Protein AF-W2YZF8-F1 (afdb_monomer)

Radius of gyration: 26.75 Å; Cα contacts (8 Å, |Δi|>4): 118; chains: 1; bounding box: 76×48×67 Å

Mean predicted aligned error: 7.91 Å

Foldseek 3Di:
DVLCPPPVNVVQLVVVDPQDQQDADPPDPCSLLVNLVSCVVCVVSDDCPPPSCVVVDDDPVVNVVSVVVSVLSVLVVVLVVVVVDPPDFLLNNLVSLVVNCVVPVVCCCDRNLPHPVDPDSLCSVLSNCVVVVNNVPRDPSNCVSCVVVDDDPDPPPPPCDDDDD

Secondary structure (DSSP, 8-state):
--GGGSHHHHHHHHHH-S--PPPP-TTSTTHHHHHHHHHHHHTTTS-SS-HHHHTTSPPHHHHHHHHHHHHHHHHHHHHHHHTTSTT--HHHHHHHHHHHHHH-GGGHHHHSTTSTT-S-HHHHHHHHHHHTT--TT--HHHHHHHGGGPPPP------------

Solvent-accessible surface area (backbone atoms only — not comparable to full-atom values): 9986 Å² total; per-residue (Å²): 91,71,70,51,63,37,73,66,47,37,50,60,38,56,80,72,39,92,77,72,76,43,65,69,43,94,90,42,89,63,22,60,49,52,21,53,55,46,47,63,73,4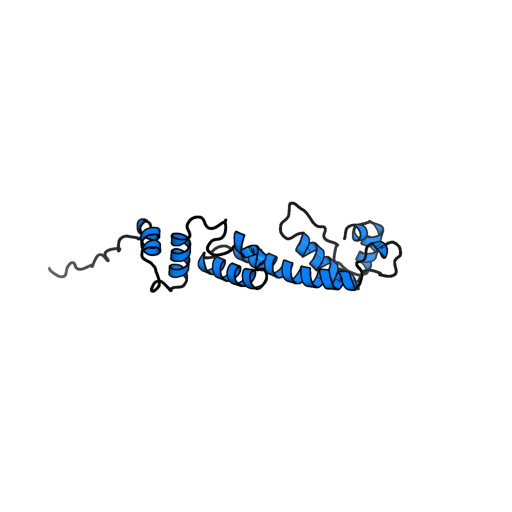1,55,84,68,53,65,69,84,41,77,95,40,42,89,75,53,74,50,76,69,52,47,53,54,50,52,56,50,47,55,56,40,48,53,54,48,50,52,55,52,54,76,68,43,86,88,70,47,70,37,57,50,50,53,52,40,55,57,48,36,73,80,39,59,88,46,38,66,52,65,34,85,84,6,78,72,57,86,46,54,46,39,55,52,36,50,27,26,53,73,66,76,45,54,88,81,61,48,74,63,22,51,58,57,45,51,90,74,62,74,78,82,78,74,77,78,74,88,79,80,75,89,84,133

Structure (mmCIF, N/CA/C/O backbone):
data_AF-W2YZF8-F1
#
_entry.id   AF-W2YZF8-F1
#
loop_
_atom_site.group_PDB
_atom_site.id
_atom_site.type_symbol
_atom_site.label_atom_id
_atom_site.label_alt_id
_atom_site.label_comp_id
_atom_site.label_asym_id
_atom_site.label_entity_id
_atom_site.label_seq_id
_atom_site.pdbx_PDB_ins_code
_atom_site.Cartn_x
_atom_site.Cartn_y
_atom_site.Cartn_z
_atom_site.occupancy
_atom_site.B_iso_or_equiv
_atom_site.auth_seq_id
_atom_site.auth_comp_id
_atom_site.auth_asym_id
_atom_site.auth_atom_id
_atom_site.pdbx_PDB_model_num
ATOM 1 N N . MET A 1 1 ? 9.109 3.603 -17.949 1.00 90.88 1 MET A N 1
ATOM 2 C CA . MET A 1 1 ? 7.996 2.703 -18.359 1.00 90.88 1 MET A CA 1
ATOM 3 C C . MET A 1 1 ? 7.350 3.076 -19.692 1.00 90.88 1 MET A C 1
ATOM 5 O O . MET A 1 1 ? 7.144 2.178 -20.495 1.00 90.88 1 MET A O 1
ATOM 9 N N . VAL A 1 2 ? 7.052 4.356 -19.966 1.00 94.00 2 VAL A N 1
ATOM 10 C CA . VAL A 1 2 ? 6.467 4.791 -21.258 1.00 94.00 2 VAL A CA 1
ATOM 11 C C . VAL A 1 2 ? 7.366 4.441 -22.449 1.00 94.00 2 VAL A C 1
ATOM 13 O O . VAL A 1 2 ? 6.891 3.819 -23.394 1.00 94.00 2 VAL A O 1
ATOM 16 N N . ARG A 1 3 ? 8.672 4.743 -22.371 1.00 93.44 3 ARG A N 1
ATOM 17 C CA . ARG A 1 3 ? 9.640 4.446 -23.444 1.00 93.44 3 ARG A CA 1
ATOM 18 C C . ARG A 1 3 ? 9.666 2.962 -23.840 1.00 93.44 3 ARG A C 1
ATOM 20 O O . ARG A 1 3 ? 9.613 2.650 -25.022 1.00 93.44 3 ARG A O 1
ATOM 27 N N . LEU A 1 4 ? 9.593 2.060 -22.859 1.00 92.38 4 LEU A N 1
ATOM 28 C CA . LEU A 1 4 ? 9.538 0.603 -23.064 1.00 92.38 4 LEU A CA 1
ATOM 29 C C . LEU A 1 4 ? 8.254 0.109 -23.763 1.00 92.38 4 LEU A C 1
ATOM 31 O O . LEU A 1 4 ? 8.187 -1.044 -24.184 1.00 92.38 4 LEU A O 1
ATOM 35 N N . ARG A 1 5 ? 7.207 0.942 -23.862 1.00 93.38 5 ARG A N 1
ATOM 36 C CA . ARG A 1 5 ? 5.965 0.615 -24.588 1.00 93.38 5 ARG A CA 1
ATOM 37 C C . ARG A 1 5 ? 5.975 1.057 -26.047 1.00 93.38 5 ARG A C 1
ATOM 39 O O . ARG A 1 5 ? 5.034 0.721 -26.762 1.00 93.38 5 ARG A O 1
ATOM 46 N N . THR A 1 6 ? 6.987 1.803 -26.485 1.00 93.75 6 THR A N 1
ATOM 47 C CA . THR A 1 6 ? 7.131 2.160 -27.903 1.00 93.75 6 THR A CA 1
ATOM 48 C C . THR A 1 6 ? 7.268 0.901 -28.760 1.00 93.75 6 THR A C 1
ATOM 50 O O . THR A 1 6 ? 7.640 -0.164 -28.262 1.00 93.75 6 THR A O 1
ATOM 53 N N . LEU A 1 7 ? 6.926 0.993 -30.048 1.00 93.50 7 LEU A N 1
ATOM 54 C CA . LEU A 1 7 ? 6.858 -0.175 -30.929 1.00 93.50 7 LEU A CA 1
ATOM 55 C C . LEU A 1 7 ? 8.170 -0.976 -30.916 1.00 93.50 7 LEU A C 1
ATOM 57 O O . LEU A 1 7 ? 8.136 -2.177 -30.640 1.00 93.50 7 LEU A O 1
ATOM 61 N N . ASN A 1 8 ? 9.297 -0.290 -31.110 1.00 91.88 8 ASN A N 1
ATOM 62 C CA . ASN A 1 8 ? 10.626 -0.896 -31.184 1.00 91.88 8 ASN A CA 1
ATOM 63 C C . ASN A 1 8 ? 11.060 -1.491 -29.841 1.00 91.88 8 ASN A C 1
ATOM 65 O O . ASN A 1 8 ? 11.393 -2.673 -29.774 1.00 91.88 8 ASN A O 1
ATOM 69 N N . GLU A 1 9 ? 10.965 -0.726 -28.753 1.00 92.06 9 GLU A N 1
ATOM 70 C CA . GLU A 1 9 ? 11.393 -1.199 -27.429 1.00 92.06 9 GLU A CA 1
ATOM 71 C C . GLU A 1 9 ? 10.511 -2.334 -26.911 1.00 92.06 9 GLU A C 1
ATOM 73 O O . GLU A 1 9 ? 10.994 -3.327 -26.365 1.00 92.06 9 GLU A O 1
ATOM 78 N N . SER A 1 10 ? 9.206 -2.259 -27.172 1.00 92.12 10 SER A N 1
ATOM 79 C CA . SER A 1 10 ? 8.293 -3.349 -26.843 1.00 92.12 10 SER A CA 1
ATOM 80 C C . SER A 1 10 ? 8.582 -4.607 -27.663 1.00 92.12 10 SER A C 1
ATOM 82 O O . SER A 1 10 ? 8.367 -5.709 -27.159 1.00 92.12 10 SER A O 1
ATOM 84 N N . ALA A 1 11 ? 9.052 -4.470 -28.910 1.00 93.06 11 ALA A N 1
ATOM 85 C CA . ALA A 1 11 ? 9.450 -5.594 -29.748 1.00 93.06 11 ALA A CA 1
ATOM 86 C C . ALA A 1 11 ? 10.723 -6.249 -29.215 1.00 93.06 11 ALA A C 1
ATOM 88 O O . ALA A 1 11 ? 10.703 -7.452 -28.973 1.00 93.06 11 ALA A O 1
ATOM 89 N N . LYS A 1 12 ? 11.767 -5.464 -28.927 1.00 92.81 12 LYS A N 1
ATOM 90 C CA . LYS A 1 12 ? 13.003 -5.947 -28.289 1.00 92.81 12 LYS A CA 1
ATOM 91 C C . LYS A 1 12 ? 12.703 -6.705 -26.994 1.00 92.81 12 LYS A C 1
ATOM 93 O O . LYS A 1 12 ? 13.188 -7.815 -26.794 1.00 92.81 12 LYS A O 1
ATOM 98 N N . LEU A 1 13 ? 11.830 -6.155 -26.148 1.00 93.19 13 LEU A N 1
ATOM 99 C CA . LEU A 1 13 ? 11.468 -6.778 -24.877 1.00 93.19 13 LEU A CA 1
ATOM 100 C C . LEU A 1 13 ? 10.720 -8.112 -25.053 1.00 93.19 13 LEU A C 1
ATOM 102 O O . LEU A 1 13 ? 10.960 -9.036 -24.280 1.00 93.19 13 LEU A O 1
ATOM 106 N N . ARG A 1 14 ? 9.870 -8.253 -26.087 1.00 94.75 14 ARG A N 1
ATOM 107 C CA . ARG A 1 14 ? 9.155 -9.514 -26.396 1.00 94.75 14 ARG A CA 1
ATOM 108 C C . ARG A 1 14 ? 10.084 -10.685 -26.668 1.00 94.75 14 ARG A C 1
ATOM 110 O O . ARG A 1 14 ? 9.702 -11.813 -26.378 1.00 94.75 14 ARG A O 1
ATOM 117 N N . PHE A 1 15 ? 11.255 -10.422 -27.240 1.00 94.50 15 PHE A N 1
ATOM 118 C CA . PHE A 1 15 ? 12.240 -11.466 -27.503 1.00 94.50 15 PHE A CA 1
ATOM 119 C C . PHE A 1 15 ? 12.900 -11.977 -26.220 1.00 94.50 15 PHE A C 1
ATOM 121 O O . PHE A 1 15 ? 13.353 -13.115 -26.189 1.00 94.50 15 PHE A O 1
ATOM 128 N N . LYS A 1 16 ? 12.925 -11.161 -25.159 1.00 95.31 16 LYS A N 1
ATOM 129 C CA . LYS A 1 16 ? 13.586 -11.484 -23.888 1.00 95.31 16 LYS A CA 1
ATOM 130 C C . LYS A 1 16 ? 12.618 -11.982 -22.811 1.00 95.31 16 LYS A C 1
ATOM 132 O O . LYS A 1 16 ? 12.990 -12.816 -21.996 1.00 95.31 16 LYS A O 1
ATOM 137 N N . THR A 1 17 ? 11.381 -11.480 -22.777 1.00 95.25 17 THR A N 1
ATOM 138 C CA . THR A 1 17 ? 10.406 -11.821 -21.730 1.00 95.25 17 THR A CA 1
ATOM 139 C C . THR A 1 17 ? 8.953 -11.661 -22.186 1.00 95.25 17 THR A C 1
ATOM 141 O O . THR A 1 17 ? 8.621 -10.864 -23.066 1.00 95.25 17 THR A O 1
ATOM 144 N N . LYS A 1 18 ? 8.043 -12.399 -21.536 1.00 94.56 18 LYS A N 1
ATOM 145 C CA . LYS A 1 18 ? 6.586 -12.238 -21.705 1.00 94.56 18 LYS A CA 1
ATOM 146 C C . LYS A 1 18 ? 6.032 -11.034 -20.932 1.00 94.56 18 LYS A C 1
ATOM 148 O O . LYS A 1 18 ? 4.899 -10.616 -21.178 1.00 94.56 18 LYS A O 1
ATOM 153 N N . LEU A 1 19 ? 6.807 -10.480 -19.997 1.00 94.62 19 LEU A N 1
ATOM 154 C CA . LEU A 1 19 ? 6.402 -9.350 -19.165 1.00 94.62 19 LEU A CA 1
ATOM 155 C C . LEU A 1 19 ? 6.171 -8.079 -20.002 1.00 94.62 19 LEU A C 1
ATOM 157 O O . LEU A 1 19 ? 6.871 -7.802 -20.975 1.00 94.62 19 LEU A O 1
ATOM 161 N N . ARG A 1 20 ? 5.181 -7.270 -19.605 1.00 92.88 20 ARG A N 1
ATOM 162 C CA . ARG A 1 20 ? 4.777 -6.044 -20.316 1.00 92.88 20 ARG A CA 1
ATOM 163 C C . ARG A 1 20 ? 4.880 -4.818 -19.424 1.00 92.88 20 ARG A C 1
ATOM 165 O O . ARG A 1 20 ? 4.326 -4.861 -18.332 1.00 92.88 20 ARG A O 1
ATOM 172 N N . PRO A 1 21 ? 5.486 -3.707 -19.875 1.00 93.56 21 PRO A N 1
ATOM 173 C CA . PRO A 1 21 ? 5.561 -2.509 -19.055 1.00 93.56 21 PRO A CA 1
ATOM 174 C C . PRO A 1 21 ? 4.164 -2.016 -18.662 1.00 93.56 21 PRO A C 1
ATOM 176 O O . PRO A 1 21 ? 3.309 -1.780 -19.517 1.00 93.56 21 PRO A O 1
ATOM 179 N N . VAL A 1 22 ? 3.958 -1.828 -17.362 1.00 95.31 22 VAL A N 1
ATOM 180 C CA . VAL A 1 22 ? 2.750 -1.230 -16.787 1.00 95.31 22 VAL A CA 1
ATOM 181 C C . VAL A 1 22 ? 2.960 0.276 -16.644 1.00 95.31 22 VAL A C 1
ATOM 183 O O . VAL A 1 22 ? 4.043 0.715 -16.262 1.00 95.31 22 VAL A O 1
ATOM 186 N N . LEU A 1 23 ? 1.942 1.079 -16.961 1.00 94.75 23 LEU A N 1
ATOM 187 C CA . LEU A 1 23 ? 1.966 2.525 -16.726 1.00 94.75 23 LEU A CA 1
ATOM 188 C C . LEU A 1 23 ? 1.220 2.885 -15.445 1.00 94.75 23 LEU A C 1
ATOM 190 O O . LEU A 1 23 ? 0.250 2.219 -15.076 1.00 94.75 23 LEU A O 1
ATOM 194 N N . ARG A 1 24 ? 1.631 3.994 -14.824 1.00 94.50 24 ARG A N 1
ATOM 195 C CA . ARG A 1 24 ? 0.809 4.671 -13.822 1.00 94.50 24 ARG A CA 1
ATOM 196 C C . ARG A 1 24 ? -0.523 5.081 -14.454 1.00 94.50 24 ARG A C 1
ATOM 198 O O . ARG A 1 24 ? -0.574 5.480 -15.618 1.00 94.50 24 ARG A O 1
ATOM 205 N N . GLN A 1 25 ? -1.589 4.948 -13.680 1.00 93.06 25 GLN A N 1
ATOM 206 C CA . GLN A 1 25 ? -2.939 5.372 -14.027 1.00 93.06 25 GLN A CA 1
ATOM 207 C C . GLN A 1 25 ? -3.527 6.090 -12.820 1.00 93.06 25 GLN A C 1
ATOM 209 O O . GLN A 1 25 ? -3.691 5.473 -11.766 1.00 93.06 25 GLN A O 1
ATOM 214 N N . ASP A 1 26 ? -3.823 7.375 -12.976 1.00 86.25 26 ASP A N 1
ATOM 215 C CA . ASP A 1 26 ? -4.154 8.259 -11.852 1.00 86.25 26 ASP A CA 1
ATOM 216 C C . ASP A 1 26 ? -5.487 7.886 -11.199 1.00 86.25 26 ASP A C 1
ATOM 218 O O . ASP A 1 26 ? -5.628 7.947 -9.982 1.00 86.25 26 ASP A O 1
ATOM 222 N N . THR A 1 27 ? -6.433 7.385 -11.992 1.00 87.69 27 THR A N 1
ATOM 223 C CA . THR A 1 27 ? -7.741 6.914 -11.520 1.00 87.69 27 THR A CA 1
ATOM 224 C C . THR A 1 27 ? -7.697 5.518 -10.894 1.00 87.69 27 THR A C 1
ATOM 226 O O . THR A 1 27 ? -8.658 5.104 -10.248 1.00 87.69 27 THR A O 1
ATOM 229 N N . ARG A 1 28 ? -6.603 4.759 -11.062 1.00 87.69 28 ARG A N 1
ATOM 230 C CA . ARG A 1 28 ? -6.511 3.365 -10.605 1.00 87.69 28 ARG A CA 1
ATOM 231 C C . ARG A 1 28 ? -5.619 3.236 -9.373 1.00 87.69 28 ARG A C 1
ATOM 233 O O . ARG A 1 28 ? -4.392 3.323 -9.471 1.00 87.69 28 ARG A O 1
ATOM 240 N N . ARG A 1 29 ? -6.233 2.911 -8.228 1.00 85.81 29 ARG A N 1
ATOM 241 C CA . ARG A 1 29 ? -5.530 2.607 -6.968 1.00 85.81 29 ARG A CA 1
ATOM 242 C C . ARG A 1 29 ? -4.449 1.539 -7.183 1.00 85.81 29 ARG A C 1
ATOM 244 O O . ARG A 1 29 ? -4.663 0.542 -7.877 1.00 85.81 29 ARG A O 1
ATOM 251 N N . GLY A 1 30 ? -3.273 1.769 -6.603 1.00 90.38 30 GLY A N 1
ATOM 252 C CA . GLY A 1 30 ? -2.138 0.843 -6.668 1.00 90.38 30 GLY A CA 1
ATOM 253 C C . GLY A 1 30 ? -1.400 0.808 -8.013 1.00 90.38 30 GLY A C 1
ATOM 254 O O . GLY A 1 30 ? -0.496 -0.009 -8.183 1.00 90.38 30 GLY A O 1
ATOM 255 N N . SER A 1 31 ? -1.738 1.667 -8.984 1.00 94.62 31 SER A N 1
ATOM 256 C CA . SER A 1 31 ? -1.056 1.683 -10.288 1.00 94.62 31 SER A CA 1
ATOM 257 C C . SER A 1 31 ? 0.422 2.076 -10.178 1.00 94.62 31 SER A C 1
ATOM 259 O O . SER A 1 31 ? 1.254 1.479 -10.856 1.00 94.62 31 SER A O 1
ATOM 261 N N . THR A 1 32 ? 0.772 3.006 -9.282 1.00 95.00 32 THR A N 1
ATOM 262 C CA . THR A 1 32 ? 2.167 3.388 -8.998 1.00 95.00 32 THR A CA 1
ATOM 263 C C . THR A 1 32 ? 2.975 2.216 -8.440 1.00 95.00 32 THR A C 1
ATOM 265 O O . THR A 1 32 ? 4.064 1.944 -8.939 1.00 95.00 32 THR A O 1
ATOM 268 N N . PHE A 1 33 ? 2.423 1.486 -7.461 1.00 95.75 33 PHE A N 1
ATOM 269 C CA . PHE A 1 33 ? 3.036 0.267 -6.920 1.00 95.75 33 PHE A CA 1
ATOM 270 C C . PHE A 1 33 ? 3.273 -0.760 -8.032 1.00 95.75 33 PHE A C 1
ATOM 272 O O . PHE A 1 33 ? 4.405 -1.184 -8.249 1.00 95.75 33 PHE A O 1
ATOM 279 N N . LYS A 1 34 ? 2.230 -1.086 -8.808 1.00 95.81 34 LYS A N 1
ATOM 280 C CA . LYS A 1 34 ? 2.315 -2.051 -9.917 1.00 95.81 34 LYS A CA 1
ATOM 281 C C . LYS A 1 34 ? 3.348 -1.640 -10.961 1.00 95.81 34 LYS A C 1
ATOM 283 O O . LYS A 1 34 ? 4.098 -2.483 -11.436 1.00 95.81 34 LYS A O 1
ATOM 288 N N . MET A 1 35 ? 3.404 -0.356 -11.305 1.00 96.88 35 MET A N 1
ATOM 289 C CA . MET A 1 35 ? 4.384 0.183 -12.243 1.00 96.88 35 MET A CA 1
ATOM 290 C C . MET A 1 35 ? 5.818 -0.025 -11.740 1.00 96.88 35 MET A C 1
ATOM 292 O O . MET A 1 35 ? 6.647 -0.519 -12.500 1.00 96.88 35 MET A O 1
ATOM 296 N N . LEU A 1 36 ? 6.113 0.341 -10.489 1.00 96.69 36 LEU A N 1
ATOM 297 C CA . LEU A 1 36 ? 7.457 0.209 -9.917 1.00 96.69 36 LEU A CA 1
ATOM 298 C C . LEU A 1 36 ? 7.852 -1.251 -9.699 1.00 96.69 36 LEU A C 1
ATOM 300 O O . LEU A 1 36 ? 8.961 -1.639 -10.056 1.00 96.69 36 LEU A O 1
ATOM 304 N N . HIS A 1 37 ? 6.936 -2.072 -9.189 1.00 96.56 37 HIS A N 1
ATOM 305 C CA . HIS A 1 37 ? 7.140 -3.511 -9.054 1.00 96.56 37 HIS A CA 1
ATOM 306 C C . HIS A 1 37 ? 7.496 -4.137 -10.410 1.00 96.56 37 HIS A C 1
ATOM 308 O O . HIS A 1 37 ? 8.497 -4.838 -10.552 1.00 96.56 37 HIS A O 1
ATOM 314 N N . HIS A 1 38 ? 6.721 -3.811 -11.448 1.00 95.75 38 HIS A N 1
ATOM 315 C CA . HIS A 1 38 ? 6.959 -4.320 -12.795 1.00 95.75 38 HIS A CA 1
ATOM 316 C C . HIS A 1 38 ? 8.241 -3.765 -13.423 1.00 95.75 38 HIS A C 1
ATOM 318 O O . HIS A 1 38 ? 8.917 -4.478 -14.154 1.00 95.75 38 HIS A O 1
ATOM 324 N N . TYR A 1 39 ? 8.601 -2.514 -13.134 1.00 95.69 39 TYR A N 1
ATOM 325 C CA . TYR A 1 39 ? 9.877 -1.938 -13.554 1.00 95.69 39 TYR A CA 1
ATOM 326 C C . TYR A 1 39 ? 11.065 -2.760 -13.035 1.00 95.69 39 TYR A C 1
ATOM 328 O O . TYR A 1 39 ? 11.925 -3.129 -13.831 1.00 95.69 39 TYR A O 1
ATOM 336 N N . PHE A 1 40 ? 11.085 -3.121 -11.747 1.00 96.56 40 PHE A N 1
ATOM 337 C CA . PHE A 1 40 ? 12.168 -3.940 -11.192 1.00 96.56 40 PHE A CA 1
ATOM 338 C C . PHE A 1 40 ? 12.217 -5.351 -11.788 1.00 96.56 40 PHE A C 1
ATOM 340 O O . PHE A 1 40 ? 13.310 -5.841 -12.048 1.00 96.56 40 PHE A O 1
ATOM 347 N N . ASN A 1 41 ? 11.067 -5.963 -12.085 1.00 96.06 41 ASN A N 1
ATOM 348 C CA . ASN A 1 41 ? 11.020 -7.260 -12.773 1.00 96.06 41 ASN A CA 1
ATOM 349 C C . ASN A 1 41 ? 11.493 -7.182 -14.232 1.00 96.06 41 ASN A C 1
ATOM 351 O O . ASN A 1 41 ? 11.920 -8.178 -14.799 1.00 96.06 41 ASN A O 1
ATOM 355 N N . LEU A 1 42 ? 11.381 -6.014 -14.871 1.00 95.12 42 LEU A N 1
ATOM 356 C CA . LEU A 1 42 ? 11.867 -5.810 -16.234 1.00 95.12 42 LEU A CA 1
ATOM 357 C C . LEU A 1 42 ? 13.348 -5.441 -16.295 1.00 95.12 42 LEU A C 1
ATOM 359 O O . LEU A 1 42 ? 13.943 -5.562 -17.362 1.00 95.12 42 LEU A O 1
ATOM 363 N N . LEU A 1 43 ? 13.931 -4.971 -15.192 1.00 93.38 43 LEU A N 1
ATOM 364 C CA . LEU A 1 43 ? 15.237 -4.316 -15.183 1.00 93.38 43 LEU A CA 1
ATOM 365 C C . LEU A 1 43 ? 16.377 -5.207 -15.697 1.00 93.38 43 LEU A C 1
ATOM 367 O O . LEU A 1 43 ? 17.330 -4.682 -16.266 1.00 93.38 43 LEU A O 1
ATOM 371 N N . GLU A 1 44 ? 16.277 -6.526 -15.525 1.00 93.56 44 GLU A N 1
ATOM 372 C CA . GLU A 1 44 ? 17.252 -7.500 -16.041 1.00 93.56 44 GLU A CA 1
ATOM 373 C C . GLU A 1 44 ? 17.159 -7.722 -17.561 1.00 93.56 44 GLU A C 1
ATOM 375 O O . GLU A 1 44 ? 18.132 -8.117 -18.194 1.00 93.56 44 GLU A O 1
ATOM 380 N N . PHE A 1 45 ? 16.003 -7.437 -18.167 1.00 93.94 45 PHE A N 1
ATOM 381 C CA . PHE A 1 45 ? 15.768 -7.620 -19.602 1.00 93.94 45 PHE A CA 1
ATOM 382 C C . PHE A 1 45 ? 16.017 -6.341 -20.412 1.00 93.94 45 PHE A C 1
ATOM 384 O O . PHE A 1 45 ? 16.096 -6.389 -21.644 1.00 93.94 45 PHE A O 1
ATOM 391 N N . ILE A 1 46 ? 16.110 -5.194 -19.738 1.00 91.75 46 ILE A N 1
ATOM 392 C CA . ILE A 1 46 ? 16.371 -3.899 -20.366 1.00 91.75 46 ILE A CA 1
ATOM 393 C C . ILE A 1 46 ? 17.849 -3.817 -20.738 1.00 91.75 46 ILE A C 1
ATOM 395 O O . ILE A 1 46 ? 18.723 -4.043 -19.905 1.00 91.75 46 ILE A O 1
ATOM 399 N N . ASP A 1 47 ? 18.106 -3.473 -21.998 1.00 89.19 47 ASP A N 1
ATOM 400 C CA . ASP A 1 47 ? 19.451 -3.153 -22.457 1.00 89.19 47 ASP A CA 1
ATOM 401 C C . ASP A 1 47 ? 19.854 -1.776 -21.917 1.00 89.19 47 ASP A C 1
ATOM 403 O O . ASP A 1 47 ? 19.174 -0.782 -22.181 1.00 89.19 47 ASP A O 1
ATOM 407 N N . ARG A 1 48 ? 20.899 -1.738 -21.087 1.00 85.31 48 ARG A N 1
ATOM 408 C CA . ARG A 1 48 ? 21.358 -0.506 -20.433 1.00 85.31 48 ARG A CA 1
ATOM 409 C C . ARG A 1 48 ? 22.273 0.321 -21.323 1.00 85.31 48 ARG A C 1
ATOM 411 O O . ARG A 1 48 ? 22.396 1.516 -21.075 1.00 85.31 48 ARG A O 1
ATOM 418 N N . ASP A 1 49 ? 22.859 -0.311 -22.333 1.00 86.62 49 ASP A N 1
ATOM 419 C CA . ASP A 1 49 ? 23.785 0.323 -23.266 1.00 86.62 49 ASP A CA 1
ATOM 420 C C . ASP A 1 49 ? 23.046 0.869 -24.502 1.00 86.62 49 ASP A C 1
ATOM 422 O O . ASP A 1 49 ? 23.638 1.545 -25.339 1.00 86.62 49 ASP A O 1
ATOM 426 N N . ASP A 1 50 ? 21.733 0.623 -24.615 1.00 89.25 50 ASP A N 1
ATOM 427 C CA . ASP A 1 50 ? 20.899 1.212 -25.661 1.00 89.25 50 ASP A CA 1
ATOM 428 C C . ASP A 1 50 ? 20.759 2.726 -25.447 1.00 89.25 50 ASP A C 1
ATOM 430 O O . ASP A 1 50 ? 20.043 3.183 -24.551 1.00 89.25 50 ASP A O 1
ATOM 434 N N . GLU A 1 51 ? 21.397 3.510 -26.316 1.00 87.81 51 GLU A N 1
ATOM 435 C CA . GLU A 1 51 ? 21.366 4.979 -26.306 1.00 87.81 51 GLU A CA 1
ATOM 436 C C . GLU A 1 51 ? 19.933 5.546 -26.294 1.00 87.81 51 GLU A C 1
ATOM 438 O O . GLU A 1 51 ? 19.671 6.578 -25.680 1.00 87.81 51 GLU A O 1
ATOM 443 N N . ASN A 1 52 ? 18.957 4.843 -26.886 1.00 86.56 52 ASN A N 1
ATOM 444 C CA . ASN A 1 52 ? 17.552 5.272 -26.905 1.00 86.56 52 ASN A CA 1
ATOM 445 C C . ASN A 1 52 ? 16.833 5.105 -25.559 1.00 86.56 52 ASN A C 1
ATOM 447 O O . ASN A 1 52 ? 15.702 5.597 -25.402 1.00 86.56 52 ASN A O 1
ATOM 451 N N . LEU A 1 53 ? 17.433 4.344 -24.642 1.00 89.44 53 LEU A N 1
ATOM 452 C CA . LEU A 1 53 ? 16.931 4.028 -23.310 1.00 89.44 53 LEU A CA 1
ATOM 453 C C . LEU A 1 53 ? 17.803 4.602 -22.196 1.00 89.44 53 LEU A C 1
ATOM 455 O O . LEU A 1 53 ? 17.254 4.857 -21.125 1.00 89.44 53 LEU A O 1
ATOM 459 N N . ALA A 1 54 ? 19.098 4.820 -22.434 1.00 87.56 54 ALA A N 1
ATOM 460 C CA . ALA A 1 54 ? 20.077 5.235 -21.431 1.00 87.56 54 ALA A CA 1
ATOM 461 C C . ALA A 1 54 ? 19.611 6.451 -20.613 1.00 87.56 54 ALA A C 1
ATOM 463 O O . ALA A 1 54 ? 19.647 6.418 -19.385 1.00 87.56 54 ALA A O 1
ATOM 464 N N . GLU A 1 55 ? 19.056 7.474 -21.271 1.00 89.75 55 GLU A N 1
ATOM 465 C CA . GLU A 1 55 ? 18.533 8.685 -20.613 1.00 89.75 55 GLU A CA 1
ATOM 466 C C . GLU A 1 55 ? 17.277 8.443 -19.752 1.00 89.75 55 GLU A C 1
ATOM 468 O O . GLU A 1 55 ? 16.935 9.249 -18.888 1.00 89.75 55 GLU A O 1
ATOM 473 N N . PHE A 1 56 ? 16.560 7.338 -19.975 1.00 90.69 56 PHE A N 1
ATOM 474 C CA . PHE A 1 56 ? 15.306 7.005 -19.289 1.00 90.69 56 PHE A CA 1
ATOM 475 C C . PHE A 1 56 ? 15.469 5.956 -18.189 1.00 90.69 56 PHE A C 1
ATOM 477 O O . PHE A 1 56 ? 14.492 5.664 -17.486 1.00 90.69 56 PHE A O 1
ATOM 484 N N . ILE A 1 57 ? 16.647 5.345 -18.068 1.00 91.25 57 ILE A N 1
ATOM 485 C CA . ILE A 1 57 ? 16.943 4.361 -17.031 1.00 91.25 57 ILE A CA 1
ATOM 486 C C . ILE A 1 57 ? 17.447 5.120 -15.797 1.00 91.25 57 ILE A C 1
ATOM 488 O O . ILE A 1 57 ? 18.485 5.774 -15.867 1.00 91.25 57 ILE A O 1
ATOM 492 N N . PRO A 1 58 ? 16.749 5.027 -14.649 1.00 93.62 58 PRO A N 1
ATOM 493 C CA . PRO A 1 58 ? 17.235 5.598 -13.402 1.00 93.62 58 PRO A CA 1
ATOM 494 C C . PRO A 1 58 ? 18.648 5.114 -13.074 1.00 93.62 58 PRO A C 1
ATOM 496 O O . PRO A 1 58 ? 18.970 3.930 -13.223 1.00 93.62 58 PRO A O 1
ATOM 499 N N . SER A 1 59 ? 19.468 6.014 -12.545 1.00 94.06 59 SER A N 1
ATOM 500 C CA . SER A 1 59 ? 20.805 5.699 -12.053 1.00 94.06 59 SER A CA 1
ATOM 501 C C . SER A 1 59 ? 20.767 4.657 -10.928 1.00 94.06 59 SER A C 1
ATOM 503 O O . SER A 1 59 ? 19.734 4.368 -10.316 1.00 94.06 59 SER A O 1
ATOM 505 N N . ALA A 1 60 ? 21.924 4.083 -10.595 1.00 93.69 60 ALA A N 1
ATOM 506 C CA . ALA A 1 60 ? 22.015 3.115 -9.501 1.00 93.69 60 ALA A CA 1
ATOM 507 C C . ALA A 1 60 ? 21.549 3.697 -8.149 1.00 93.69 60 ALA A C 1
ATOM 509 O O . ALA A 1 60 ? 20.931 2.989 -7.352 1.00 93.69 60 A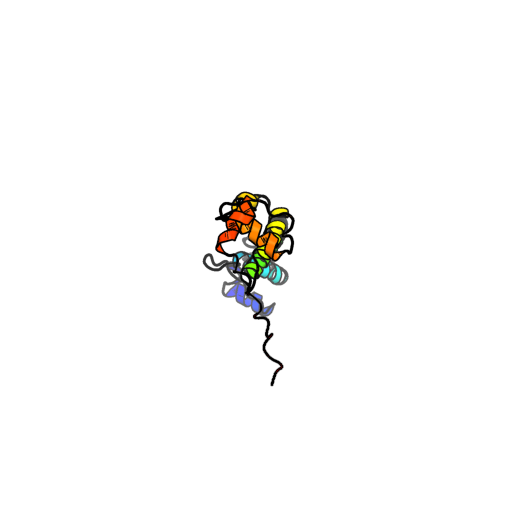LA A O 1
ATOM 510 N N . SER A 1 61 ? 21.812 4.981 -7.885 1.00 96.81 61 SER A N 1
ATOM 511 C CA . SER A 1 61 ? 21.394 5.649 -6.645 1.00 96.81 61 SER A CA 1
ATOM 512 C C . SER A 1 61 ? 19.883 5.902 -6.614 1.00 96.81 61 SER A C 1
ATOM 514 O O . SER A 1 61 ? 19.240 5.677 -5.587 1.00 96.81 61 SER A O 1
ATOM 516 N N . GLU A 1 62 ? 19.289 6.289 -7.741 1.00 96.62 62 GLU A N 1
ATOM 517 C CA . GLU A 1 62 ? 17.840 6.441 -7.879 1.00 96.62 62 GLU A CA 1
ATOM 518 C C . GLU A 1 62 ? 17.125 5.100 -7.761 1.00 96.62 62 GLU A C 1
ATOM 520 O O . GLU A 1 62 ? 16.136 5.005 -7.042 1.00 96.62 62 GLU A O 1
ATOM 525 N N . ASN A 1 63 ? 17.662 4.034 -8.358 1.00 95.94 63 ASN A N 1
ATOM 526 C CA . ASN A 1 63 ? 17.123 2.684 -8.200 1.00 95.94 63 ASN A CA 1
ATOM 527 C C . ASN A 1 63 ? 17.114 2.227 -6.738 1.00 95.94 63 ASN A C 1
ATOM 529 O O . ASN A 1 63 ? 16.137 1.622 -6.300 1.00 95.94 63 ASN A O 1
ATOM 533 N N . LYS A 1 64 ? 18.143 2.562 -5.948 1.00 97.06 64 LYS A N 1
ATOM 534 C CA . LYS A 1 64 ? 18.130 2.303 -4.498 1.00 97.06 64 LYS A CA 1
ATOM 535 C C . LYS A 1 64 ? 16.982 3.044 -3.807 1.00 97.06 64 LYS A C 1
ATOM 537 O O . LYS A 1 64 ? 16.238 2.427 -3.049 1.00 97.06 64 LYS A O 1
ATOM 542 N N . LYS A 1 65 ? 16.779 4.332 -4.111 1.00 97.62 65 LYS A N 1
ATOM 543 C CA . LYS A 1 65 ? 15.655 5.123 -3.568 1.00 97.62 65 LYS A CA 1
ATOM 544 C C . LYS A 1 65 ? 14.295 4.555 -3.991 1.00 97.62 65 LYS A C 1
ATOM 546 O O . LYS A 1 65 ? 13.401 4.425 -3.161 1.00 97.62 65 LYS A O 1
ATOM 551 N N . LEU A 1 66 ? 14.149 4.163 -5.258 1.00 97.25 66 LEU A N 1
ATOM 552 C CA . LEU A 1 66 ? 12.933 3.540 -5.788 1.00 97.25 66 LEU A CA 1
ATOM 553 C C . LEU A 1 66 ? 12.646 2.186 -5.137 1.00 97.25 66 LEU A C 1
ATOM 555 O O . LEU A 1 66 ? 11.480 1.849 -4.950 1.00 97.25 66 LEU A O 1
ATOM 559 N N . LYS A 1 67 ? 13.678 1.417 -4.770 1.00 96.69 67 LYS A N 1
ATOM 560 C CA . LYS A 1 67 ? 13.507 0.140 -4.071 1.00 96.69 67 LYS A CA 1
ATOM 561 C C . LYS A 1 67 ? 12.969 0.351 -2.656 1.00 96.69 67 LYS A C 1
ATOM 563 O O . LYS A 1 67 ? 12.034 -0.338 -2.275 1.00 96.69 67 LYS A O 1
ATOM 568 N N . VAL A 1 68 ? 13.494 1.340 -1.927 1.00 95.88 68 VAL A N 1
ATOM 569 C CA . VAL A 1 68 ? 12.961 1.734 -0.609 1.00 95.88 68 VAL A CA 1
ATOM 570 C C . VAL A 1 68 ? 11.506 2.192 -0.733 1.00 95.88 68 VAL A C 1
ATOM 572 O O . VAL A 1 68 ? 10.645 1.717 0.003 1.00 95.88 68 VAL A O 1
ATOM 575 N N . LEU A 1 69 ? 11.210 3.050 -1.716 1.00 95.25 69 LEU A N 1
ATOM 576 C CA . LEU A 1 69 ? 9.842 3.495 -1.991 1.00 95.25 69 LEU A CA 1
ATOM 577 C C . LEU A 1 69 ? 8.908 2.322 -2.319 1.00 95.25 69 LEU A C 1
ATOM 579 O O . LEU A 1 69 ? 7.760 2.319 -1.880 1.00 95.25 69 LEU A O 1
ATOM 583 N N . LEU A 1 70 ? 9.378 1.333 -3.086 1.00 96.31 70 LEU A N 1
ATOM 584 C CA . LEU A 1 70 ? 8.589 0.153 -3.427 1.00 96.31 70 LEU A CA 1
ATOM 585 C C . LEU A 1 70 ? 8.172 -0.620 -2.173 1.00 96.31 70 LEU A C 1
ATOM 587 O O . LEU A 1 70 ? 7.000 -0.966 -2.074 1.00 96.31 70 LEU A O 1
ATOM 591 N N . THR A 1 71 ? 9.075 -0.821 -1.210 1.00 94.69 71 THR A N 1
ATOM 592 C CA . THR A 1 71 ? 8.755 -1.486 0.063 1.00 94.69 71 THR A CA 1
ATOM 593 C C . THR A 1 71 ? 7.667 -0.736 0.834 1.00 94.69 71 THR A C 1
ATOM 595 O O . THR A 1 71 ? 6.709 -1.340 1.311 1.00 94.69 71 THR A O 1
ATOM 598 N N . THR A 1 72 ? 7.748 0.597 0.905 1.00 92.88 72 THR A N 1
ATOM 599 C CA . THR A 1 72 ? 6.695 1.410 1.538 1.00 92.88 72 THR A CA 1
ATOM 600 C C . THR A 1 72 ? 5.360 1.281 0.800 1.00 92.88 72 THR A C 1
ATOM 602 O O . THR A 1 72 ? 4.311 1.121 1.423 1.00 92.88 72 THR A O 1
ATOM 605 N N . LEU A 1 73 ? 5.375 1.327 -0.536 1.00 94.19 73 LEU A N 1
ATOM 606 C CA . LEU A 1 73 ? 4.167 1.167 -1.349 1.00 94.19 73 LEU A CA 1
ATOM 607 C C . LEU A 1 73 ? 3.558 -0.233 -1.221 1.00 94.19 73 LEU A C 1
ATOM 609 O O . LEU A 1 73 ? 2.338 -0.355 -1.288 1.00 94.19 73 LEU A O 1
ATOM 613 N N . GLU A 1 74 ? 4.378 -1.265 -1.039 1.00 94.62 74 GLU A N 1
ATOM 614 C CA . GLU A 1 74 ? 3.939 -2.643 -0.823 1.00 94.62 74 GLU A CA 1
ATOM 615 C C . GLU A 1 74 ? 3.179 -2.788 0.495 1.00 94.62 74 GLU A C 1
ATOM 617 O O . GLU A 1 74 ? 2.071 -3.323 0.500 1.00 94.62 74 GLU A O 1
ATOM 622 N N . LEU A 1 75 ? 3.704 -2.220 1.586 1.00 93.00 75 LEU A N 1
ATOM 623 C CA . LEU A 1 75 ? 3.010 -2.177 2.874 1.00 93.00 75 LEU A CA 1
ATOM 624 C C . LEU A 1 75 ? 1.652 -1.473 2.755 1.00 93.00 75 LEU A C 1
ATOM 626 O O . LEU A 1 75 ? 0.626 -2.028 3.151 1.00 93.00 75 LEU A O 1
ATOM 630 N N . ILE A 1 76 ? 1.628 -0.273 2.159 1.00 92.31 76 ILE A N 1
ATOM 631 C CA . ILE A 1 76 ? 0.386 0.489 1.956 1.00 92.31 76 ILE A CA 1
ATOM 632 C C . ILE A 1 76 ? -0.595 -0.313 1.101 1.00 92.31 76 ILE A C 1
ATOM 634 O O . ILE A 1 76 ? -1.786 -0.340 1.408 1.00 92.31 76 ILE A O 1
ATOM 638 N N . GLN A 1 77 ? -0.125 -0.951 0.027 1.00 93.50 77 GLN A N 1
ATOM 639 C CA . GLN A 1 77 ? -0.959 -1.755 -0.861 1.00 93.50 77 GLN A CA 1
ATOM 640 C C . GLN A 1 77 ? -1.528 -2.980 -0.137 1.00 93.50 77 GLN A C 1
ATOM 642 O O . GLN A 1 77 ? -2.704 -3.277 -0.325 1.00 93.50 77 GLN A O 1
ATOM 647 N N . SER A 1 78 ? -0.737 -3.655 0.694 1.00 93.25 78 SER A N 1
ATOM 648 C CA . SER A 1 78 ? -1.173 -4.808 1.486 1.00 93.25 78 SER A CA 1
ATOM 649 C C . SER A 1 78 ? -2.278 -4.422 2.471 1.00 93.25 78 SER A C 1
ATOM 651 O O . SER A 1 78 ? -3.390 -4.942 2.379 1.00 93.25 78 SER A O 1
ATOM 653 N N . VAL A 1 79 ? -2.034 -3.404 3.308 1.00 93.94 79 VAL A N 1
ATOM 654 C CA . VAL A 1 79 ? -3.041 -2.867 4.242 1.00 93.94 79 VAL A CA 1
ATOM 655 C C . VAL A 1 79 ? -4.290 -2.422 3.481 1.00 93.94 79 VAL A C 1
ATOM 657 O O . VAL A 1 79 ? -5.405 -2.770 3.843 1.00 93.94 79 VAL A O 1
ATOM 660 N N . SER A 1 80 ? -4.115 -1.710 2.368 1.00 93.06 80 SER A N 1
ATOM 661 C CA . SER A 1 80 ? -5.214 -1.261 1.510 1.00 93.06 80 SER A CA 1
ATOM 662 C C . SER A 1 80 ? -6.100 -2.393 0.995 1.00 93.06 80 SER A C 1
ATOM 664 O O . SER A 1 80 ? -7.309 -2.204 0.912 1.00 93.06 80 SER A O 1
ATOM 666 N N . MET A 1 81 ? -5.503 -3.520 0.601 1.00 92.56 81 MET A N 1
ATOM 667 C CA . MET A 1 81 ? -6.230 -4.694 0.118 1.00 92.56 81 MET A CA 1
ATOM 668 C C . MET A 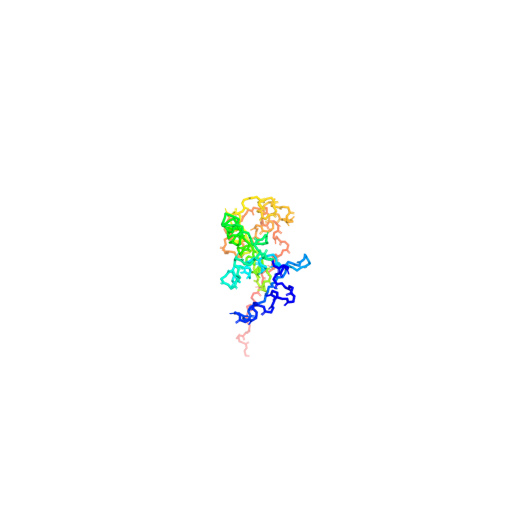1 81 ? -6.964 -5.390 1.256 1.00 92.56 81 MET A C 1
ATOM 670 O O . MET A 1 81 ? -8.117 -5.766 1.080 1.00 92.56 81 MET A O 1
ATOM 674 N N . GLN A 1 82 ? -6.323 -5.517 2.419 1.00 94.00 82 GLN A N 1
ATOM 675 C CA . GLN A 1 82 ? -6.946 -6.117 3.591 1.00 94.00 82 GLN A CA 1
ATOM 676 C C . GLN A 1 82 ? -8.142 -5.288 4.061 1.00 94.00 82 GLN A C 1
ATOM 678 O O . GLN A 1 82 ? -9.212 -5.830 4.255 1.00 94.00 82 GLN A O 1
ATOM 683 N N . LEU A 1 83 ? -8.041 -3.959 4.109 1.00 93.31 83 LEU A N 1
ATOM 684 C CA . LEU A 1 83 ? -9.179 -3.092 4.457 1.00 93.31 83 LEU A CA 1
ATOM 685 C C . LEU A 1 83 ? -10.362 -3.180 3.480 1.00 93.31 83 LEU A C 1
ATOM 687 O O . LEU A 1 83 ? -11.441 -2.683 3.783 1.00 93.31 83 LEU A O 1
ATOM 691 N N . GLN A 1 84 ? -10.150 -3.738 2.288 1.00 91.56 84 GLN A N 1
ATOM 692 C CA . GLN A 1 84 ? -11.188 -3.941 1.280 1.00 91.56 84 GLN A CA 1
ATOM 693 C C . GLN A 1 84 ? -11.743 -5.369 1.274 1.00 91.56 84 GLN A C 1
ATOM 695 O O . GLN A 1 84 ? -12.633 -5.641 0.471 1.00 91.56 84 GLN A O 1
ATOM 700 N N . SER A 1 85 ? -11.225 -6.281 2.103 1.00 93.25 85 SER A N 1
ATOM 701 C CA . SER A 1 85 ? -11.798 -7.619 2.219 1.00 93.25 85 SER A CA 1
ATOM 702 C C . SER A 1 85 ? -13.070 -7.603 3.055 1.00 93.25 85 SER A C 1
ATOM 704 O O . SER A 1 85 ? -13.199 -6.834 4.009 1.00 93.25 85 SER A O 1
ATOM 706 N N . ASP A 1 86 ? -13.990 -8.499 2.716 1.00 94.00 86 ASP A N 1
ATOM 707 C CA . ASP A 1 86 ? -15.226 -8.675 3.465 1.00 94.00 86 ASP A CA 1
ATOM 708 C C . ASP A 1 86 ? -14.942 -9.166 4.891 1.00 94.00 86 ASP A C 1
ATOM 710 O O . ASP A 1 86 ? -14.019 -9.945 5.129 1.00 94.00 86 ASP A O 1
ATOM 714 N N . GLY A 1 87 ? -15.757 -8.717 5.847 1.00 92.44 87 GLY A N 1
ATOM 715 C CA . GLY A 1 87 ? -15.710 -9.204 7.228 1.00 92.44 87 GLY A CA 1
ATOM 716 C C . GLY A 1 87 ? -14.615 -8.605 8.113 1.00 92.44 87 GLY A C 1
ATOM 717 O O . GLY A 1 87 ? -14.493 -9.031 9.257 1.00 92.44 87 GLY A O 1
ATOM 718 N N . VAL A 1 88 ? -13.860 -7.610 7.638 1.00 94.75 88 VAL A N 1
ATOM 719 C CA . VAL A 1 88 ? -12.874 -6.908 8.471 1.00 94.75 88 VAL A CA 1
ATOM 720 C C . VAL A 1 88 ? -13.554 -6.152 9.609 1.00 94.75 88 VAL A C 1
ATOM 722 O O . VAL A 1 88 ? -14.420 -5.298 9.403 1.00 94.75 88 VAL A O 1
ATOM 725 N N . THR A 1 89 ? -13.131 -6.465 10.828 1.00 94.50 89 THR A N 1
ATOM 726 C CA . THR A 1 89 ? -13.599 -5.833 12.061 1.00 94.50 89 THR A CA 1
ATOM 727 C C . THR A 1 89 ? -12.880 -4.509 12.315 1.00 94.50 89 THR A C 1
ATOM 729 O O . THR A 1 89 ? -11.757 -4.290 11.864 1.00 94.50 89 THR A O 1
ATOM 732 N N . LEU A 1 90 ? -13.499 -3.614 13.089 1.00 92.88 90 LEU A N 1
ATOM 733 C CA . LEU A 1 90 ? -12.883 -2.334 13.452 1.00 92.88 90 LEU A CA 1
ATOM 734 C C . LEU A 1 90 ? -11.594 -2.537 14.265 1.00 92.88 90 LEU A C 1
ATOM 736 O O . LEU A 1 90 ? -10.623 -1.809 14.073 1.00 92.88 90 LEU A O 1
ATOM 740 N N . TRP A 1 91 ? -11.554 -3.556 15.124 1.00 93.88 91 TRP A N 1
ATOM 741 C CA . TRP A 1 91 ? -10.342 -3.948 15.839 1.00 93.88 91 TRP A CA 1
ATOM 742 C C . TRP A 1 91 ? -9.195 -4.314 14.886 1.00 93.88 91 TRP A C 1
ATOM 744 O O . TRP A 1 91 ? -8.089 -3.798 15.055 1.00 93.88 91 TRP A O 1
ATOM 754 N N . GLU A 1 92 ? -9.446 -5.131 13.860 1.00 94.31 92 GLU A N 1
ATOM 755 C CA . GLU A 1 92 ? -8.429 -5.478 12.858 1.00 94.31 92 GLU A CA 1
ATOM 756 C C . GLU A 1 92 ? -7.952 -4.245 12.084 1.00 94.31 92 GLU A C 1
ATOM 758 O O . GLU A 1 92 ? -6.748 -4.083 11.884 1.00 94.31 92 GLU A O 1
ATOM 763 N N . ILE A 1 93 ? -8.862 -3.335 11.710 1.00 93.69 93 ILE A N 1
ATOM 764 C CA . ILE A 1 93 ? -8.504 -2.053 11.078 1.00 93.69 93 ILE A CA 1
ATOM 765 C C . ILE A 1 93 ? -7.522 -1.281 11.962 1.00 93.69 93 ILE A C 1
ATOM 767 O O . ILE A 1 93 ? -6.483 -0.834 11.474 1.00 93.69 93 ILE A O 1
ATOM 771 N N . CYS A 1 94 ? -7.813 -1.152 13.260 1.00 93.06 94 CYS A N 1
ATOM 772 C CA . CYS A 1 94 ? -6.934 -0.460 14.198 1.00 93.06 94 CYS A CA 1
ATOM 773 C C . CYS A 1 94 ? -5.563 -1.138 14.314 1.00 93.06 94 CYS A C 1
ATOM 775 O O . CYS A 1 94 ? -4.553 -0.443 14.282 1.00 93.06 94 CYS A O 1
ATOM 777 N N . VAL A 1 95 ? -5.497 -2.474 14.359 1.00 93.50 95 VAL A N 1
ATOM 778 C CA . VAL A 1 95 ? -4.218 -3.211 14.374 1.00 93.50 95 VAL A CA 1
ATOM 779 C C . VAL A 1 95 ? -3.393 -2.922 13.115 1.00 93.50 95 VAL A C 1
ATOM 781 O O . VAL A 1 95 ? -2.185 -2.683 13.204 1.00 93.50 95 VAL A O 1
ATOM 784 N N . LEU A 1 96 ? -4.032 -2.905 11.943 1.00 94.94 9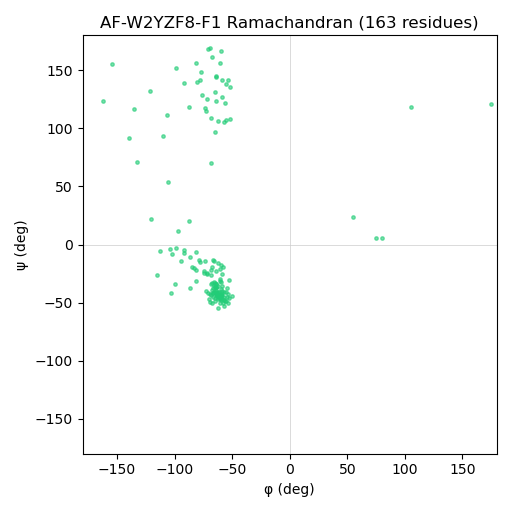6 LEU A N 1
ATOM 785 C CA . LEU A 1 96 ? -3.367 -2.598 10.675 1.00 94.94 96 LEU A CA 1
ATOM 786 C C . LEU A 1 96 ? -2.883 -1.149 10.617 1.00 94.94 96 LEU A C 1
ATOM 788 O O . LEU A 1 96 ? -1.768 -0.889 10.161 1.00 94.94 96 LEU A O 1
ATOM 792 N N . PHE A 1 97 ? -3.691 -0.204 11.096 1.00 94.44 97 PHE A N 1
ATOM 793 C CA . PHE A 1 97 ? -3.294 1.197 11.183 1.00 94.44 97 PHE A CA 1
ATOM 794 C C . PHE A 1 97 ? -2.166 1.413 12.185 1.00 94.44 97 PHE A C 1
ATOM 796 O O . PHE A 1 97 ? -1.217 2.113 11.849 1.00 94.44 97 PHE A O 1
ATOM 803 N N . ASP A 1 98 ? -2.182 0.771 13.351 1.00 92.88 98 ASP A N 1
ATOM 804 C CA . ASP A 1 98 ? -1.090 0.861 14.323 1.00 92.88 98 ASP A CA 1
ATOM 805 C C . ASP A 1 98 ? 0.228 0.333 13.746 1.00 92.88 98 ASP A C 1
ATOM 807 O O . ASP A 1 98 ? 1.282 0.944 13.939 1.00 92.88 98 ASP A O 1
ATOM 811 N N . ALA A 1 99 ? 0.186 -0.772 12.994 1.00 92.50 99 ALA A N 1
ATOM 812 C CA . ALA A 1 99 ? 1.351 -1.281 12.276 1.00 92.50 99 ALA A CA 1
ATOM 813 C C . ALA A 1 99 ? 1.840 -0.283 11.212 1.00 92.50 99 ALA A C 1
ATOM 815 O O . ALA A 1 99 ? 3.030 0.023 11.152 1.00 92.50 99 ALA A O 1
ATOM 816 N N . LEU A 1 100 ? 0.925 0.290 10.426 1.00 93.69 100 LEU A N 1
ATOM 817 C CA . LEU A 1 100 ? 1.256 1.292 9.412 1.00 93.69 100 LEU A CA 1
ATOM 818 C C . LEU A 1 100 ? 1.825 2.580 10.027 1.00 93.69 100 LEU A C 1
ATOM 820 O O . LEU A 1 100 ? 2.731 3.183 9.459 1.00 93.69 100 LEU A O 1
ATOM 824 N N . LEU A 1 101 ? 1.334 3.003 11.192 1.00 94.25 101 LEU A N 1
ATOM 825 C CA . LEU A 1 101 ? 1.781 4.209 11.890 1.00 94.25 101 LEU A CA 1
ATOM 826 C C . LEU A 1 101 ? 3.177 4.071 12.502 1.00 94.25 101 LEU A C 1
ATOM 828 O O . LEU A 1 101 ? 3.853 5.090 12.655 1.00 94.25 101 LEU A O 1
ATOM 832 N N . LYS A 1 102 ? 3.629 2.849 12.815 1.00 92.69 102 LYS A N 1
ATOM 833 C CA . LYS A 1 102 ? 5.025 2.592 13.210 1.00 92.69 102 LYS A CA 1
ATOM 834 C C . LYS A 1 102 ? 5.988 2.902 12.065 1.00 92.69 102 LYS A C 1
ATOM 836 O O . LYS A 1 102 ? 7.003 3.550 12.289 1.00 92.69 102 LYS A O 1
ATOM 841 N N . GLU A 1 103 ? 5.625 2.502 10.849 1.00 91.00 103 GLU A N 1
ATOM 842 C CA . GLU A 1 103 ? 6.431 2.729 9.642 1.00 91.00 103 GLU A CA 1
ATOM 843 C C . GLU A 1 103 ? 6.246 4.143 9.069 1.00 91.00 103 GLU A C 1
ATOM 845 O O . GLU A 1 103 ? 7.162 4.726 8.490 1.00 91.00 103 GLU A O 1
ATOM 850 N N . MET A 1 104 ? 5.055 4.728 9.233 1.00 92.50 104 MET A N 1
ATOM 851 C CA . MET A 1 104 ? 4.680 6.018 8.650 1.00 92.50 104 MET A CA 1
ATOM 852 C C . MET A 1 104 ? 4.020 6.961 9.674 1.00 92.50 104 MET A C 1
ATOM 854 O O . MET A 1 104 ? 2.832 7.287 9.547 1.00 92.50 104 MET A O 1
ATOM 858 N N . PRO A 1 105 ? 4.781 7.505 10.647 1.00 94.00 105 PRO A N 1
ATOM 859 C CA . PRO A 1 105 ? 4.229 8.361 11.705 1.00 94.00 105 PRO A CA 1
ATOM 860 C C . PRO A 1 105 ? 3.517 9.621 11.191 1.00 94.00 105 PRO A C 1
ATOM 862 O O . PRO A 1 105 ? 2.606 10.140 11.836 1.00 94.00 105 PRO A O 1
ATOM 865 N N . ALA A 1 106 ? 3.885 10.104 10.000 1.00 93.12 106 ALA A N 1
ATOM 866 C CA . ALA A 1 106 ? 3.258 11.260 9.355 1.00 93.12 106 ALA A CA 1
ATOM 867 C C . ALA A 1 106 ? 1.753 11.069 9.067 1.00 93.12 106 ALA A C 1
ATOM 869 O O . ALA A 1 106 ? 1.025 12.057 8.918 1.00 93.12 106 ALA A O 1
ATOM 870 N N . LEU A 1 107 ? 1.275 9.819 9.013 1.00 92.06 107 LEU A N 1
ATOM 871 C CA . LEU A 1 107 ? -0.135 9.487 8.808 1.00 92.06 107 LEU A CA 1
ATOM 872 C C . LEU A 1 107 ? -0.974 9.581 10.089 1.00 92.06 107 LEU A C 1
ATOM 874 O O . LEU A 1 107 ? -2.199 9.503 10.008 1.00 92.06 107 LEU A O 1
ATOM 878 N N . LYS A 1 108 ? -0.361 9.810 11.260 1.00 94.44 108 LYS A N 1
ATOM 879 C CA . LYS A 1 108 ? -1.049 9.820 12.563 1.00 94.44 108 LYS A CA 1
ATOM 880 C C . LYS A 1 108 ? -2.239 10.774 12.616 1.00 94.44 108 LYS A C 1
ATOM 882 O O . LYS A 1 108 ? -3.263 10.429 13.192 1.00 94.44 108 LYS A O 1
ATOM 887 N N . ARG A 1 109 ? -2.136 11.942 11.973 1.00 95.19 109 ARG A N 1
ATOM 888 C CA . ARG A 1 109 ? -3.240 12.917 11.922 1.00 95.19 109 ARG A CA 1
ATOM 889 C C . ARG A 1 109 ? -4.484 12.405 11.186 1.00 95.19 109 ARG A C 1
ATOM 891 O O . ARG A 1 109 ? -5.567 12.933 11.401 1.00 95.19 109 ARG A O 1
ATOM 898 N N . TYR A 1 110 ? -4.317 11.422 10.303 1.00 93.25 110 TYR A N 1
ATOM 899 C CA . TYR A 1 110 ? -5.387 10.882 9.470 1.00 93.25 110 TYR A CA 1
ATOM 900 C C . TYR A 1 110 ? -5.893 9.539 9.998 1.00 93.25 110 TYR A C 1
ATOM 902 O O . TYR A 1 110 ? -7.097 9.331 10.011 1.00 93.25 110 TYR A O 1
ATOM 910 N N . LEU A 1 111 ? -4.985 8.655 10.432 1.00 93.31 111 LEU A N 1
ATOM 911 C CA . LEU A 1 111 ? -5.284 7.251 10.756 1.00 93.31 111 LEU A CA 1
ATOM 912 C C . LEU A 1 111 ? -5.161 6.898 12.245 1.00 93.31 111 LEU A C 1
ATOM 914 O O . LEU A 1 111 ? -5.429 5.764 12.621 1.00 93.31 111 LEU A O 1
ATOM 918 N N . GLY A 1 112 ? -4.698 7.823 13.091 1.00 92.38 112 GLY A N 1
ATOM 919 C CA . GLY A 1 112 ? -4.599 7.571 14.529 1.00 92.38 112 GLY A CA 1
ATOM 920 C C . GLY A 1 112 ? -5.969 7.463 15.202 1.00 92.38 112 GLY A C 1
ATOM 921 O O . GLY A 1 112 ? -6.979 7.872 14.638 1.00 92.38 112 GLY A O 1
ATOM 922 N N . ALA A 1 113 ? -5.988 7.006 16.457 1.00 89.31 113 ALA A N 1
ATOM 923 C CA . ALA A 1 113 ? -7.210 6.875 17.266 1.00 89.31 113 ALA A CA 1
ATOM 924 C C . ALA A 1 113 ? -7.999 8.189 17.467 1.00 89.31 113 ALA A C 1
ATOM 926 O O . ALA A 1 113 ? -9.174 8.167 17.811 1.00 89.31 113 ALA A O 1
ATOM 927 N N . THR A 1 114 ? -7.357 9.339 17.258 1.00 88.31 114 THR A N 1
ATOM 928 C CA . THR A 1 114 ? -7.983 10.673 17.252 1.00 88.31 114 THR A CA 1
ATOM 929 C C . THR A 1 114 ? -7.789 11.383 15.909 1.00 88.31 114 THR A C 1
ATOM 931 O O . THR A 1 114 ? -7.781 12.612 15.831 1.00 88.31 114 THR A O 1
ATOM 934 N N . GLY A 1 115 ? -7.540 10.609 14.851 1.00 90.38 115 GLY A N 1
ATOM 935 C CA . GLY A 1 115 ? -7.339 11.108 13.500 1.00 90.38 115 GLY A CA 1
ATOM 936 C C . GLY A 1 115 ? -8.617 11.705 12.921 1.00 90.38 115 GLY A C 1
ATOM 937 O O . GLY A 1 115 ? -9.719 11.413 13.373 1.00 90.38 115 GLY A O 1
ATOM 938 N N . SER A 1 116 ? -8.476 12.518 11.876 1.00 91.81 116 SER A N 1
ATOM 939 C CA . SER A 1 116 ? -9.597 13.248 11.265 1.00 91.81 116 SER A CA 1
ATOM 940 C C . SER A 1 116 ? -10.727 12.365 10.720 1.00 91.81 116 SER A C 1
ATOM 942 O O . SER A 1 116 ? -11.802 12.880 10.437 1.00 91.81 116 SER A O 1
ATOM 944 N N . ILE A 1 117 ? -10.473 11.071 10.501 1.00 89.62 117 ILE A N 1
ATOM 945 C CA . ILE A 1 117 ? -11.473 10.108 10.021 1.00 89.62 117 ILE A CA 1
ATOM 946 C C . ILE A 1 117 ? -12.382 9.575 11.139 1.00 89.62 117 ILE A C 1
ATOM 948 O O . ILE A 1 117 ? -13.479 9.109 10.847 1.00 89.62 117 ILE A O 1
ATOM 952 N N . VAL A 1 118 ? -11.932 9.640 12.395 1.00 91.81 118 VAL A N 1
ATOM 953 C CA . VAL A 1 118 ? -12.647 9.090 13.551 1.00 91.81 118 VAL A CA 1
ATOM 954 C C . VAL A 1 118 ? -13.844 9.985 13.851 1.00 91.81 118 VAL A C 1
ATOM 956 O O . VAL A 1 118 ? -13.688 11.152 14.214 1.00 91.81 118 VAL A O 1
ATOM 959 N N . ALA A 1 119 ? -15.048 9.443 13.689 1.00 91.94 119 ALA A N 1
ATOM 960 C CA . ALA A 1 119 ? -16.287 10.202 13.822 1.00 91.94 119 ALA A CA 1
ATOM 961 C C . ALA A 1 119 ? -16.763 10.254 15.277 1.00 91.94 119 ALA A C 1
ATOM 963 O O . ALA A 1 119 ? -17.285 11.271 15.734 1.00 91.94 119 ALA A O 1
ATOM 964 N N . SER A 1 120 ? -16.585 9.156 16.016 1.00 93.31 120 SER A N 1
ATOM 965 C CA . SER A 1 120 ? -16.960 9.066 17.426 1.00 93.31 120 SER A CA 1
ATOM 966 C C . SER A 1 120 ? -15.884 8.307 18.202 1.00 93.31 120 SER A C 1
ATOM 968 O O . SER A 1 120 ? -15.959 7.082 18.301 1.00 93.31 120 SER A O 1
ATOM 970 N N . PRO A 1 121 ? -14.884 9.016 18.764 1.00 93.38 121 PRO A N 1
ATOM 971 C CA . PRO A 1 121 ? -13.738 8.383 19.415 1.00 93.38 121 PRO A CA 1
ATOM 972 C C . PRO A 1 121 ? -14.122 7.390 20.518 1.00 93.38 121 PRO A C 1
ATOM 974 O O . PRO A 1 121 ? -13.610 6.274 20.542 1.00 93.38 121 PRO A O 1
ATOM 977 N N . ASP A 1 122 ? -15.065 7.758 21.393 1.00 94.56 122 ASP A N 1
ATOM 978 C CA . ASP A 1 122 ? -15.511 6.880 22.482 1.00 94.56 122 ASP A CA 1
ATOM 979 C C . ASP A 1 122 ? -16.259 5.643 21.958 1.00 94.56 122 ASP A C 1
ATOM 981 O O . ASP A 1 122 ? -16.062 4.540 22.462 1.00 94.56 122 ASP A O 1
ATOM 985 N N . PHE A 1 123 ? -17.097 5.795 20.928 1.00 93.75 123 PHE A N 1
ATOM 986 C CA . PHE A 1 123 ? -17.831 4.669 20.350 1.00 93.75 123 PHE A CA 1
ATOM 987 C C . PHE A 1 123 ? -16.904 3.713 19.591 1.00 93.75 123 PHE A C 1
ATOM 989 O O . PHE A 1 123 ? -16.963 2.504 19.798 1.00 93.75 123 PHE A O 1
ATOM 996 N N . GLU A 1 124 ? -16.022 4.241 18.741 1.00 94.50 124 GLU A N 1
ATOM 997 C CA . GLU A 1 124 ? -15.066 3.437 17.977 1.00 94.50 124 GLU A CA 1
ATOM 998 C C . GLU A 1 124 ? -14.094 2.702 18.915 1.00 94.50 124 GLU A C 1
ATOM 1000 O O . GLU A 1 124 ? -13.894 1.496 18.764 1.00 94.50 124 GLU A O 1
ATOM 1005 N N . SER A 1 125 ? -13.583 3.376 19.954 1.00 93.25 125 SER A N 1
ATOM 1006 C CA . SER A 1 125 ? -12.762 2.749 21.003 1.00 93.25 125 SER A CA 1
ATOM 1007 C C . SER A 1 125 ? -13.514 1.630 21.734 1.00 93.25 125 SER A C 1
ATOM 1009 O O . SER A 1 125 ? -12.972 0.540 21.941 1.00 93.25 125 SER A O 1
ATOM 1011 N N . ALA A 1 126 ? -14.786 1.851 22.081 1.00 93.88 126 ALA A N 1
ATOM 1012 C CA . ALA A 1 126 ? -15.630 0.832 22.696 1.00 93.88 126 ALA A CA 1
ATOM 1013 C C . ALA A 1 126 ? -15.824 -0.391 21.783 1.00 93.88 126 ALA A C 1
ATOM 1015 O O . ALA A 1 126 ? -15.660 -1.523 22.236 1.00 93.88 126 ALA A O 1
ATOM 1016 N N . CYS A 1 127 ? -16.103 -0.184 20.491 1.00 93.06 127 CYS A N 1
ATOM 1017 C CA . CYS A 1 127 ? -16.216 -1.259 19.504 1.00 93.06 127 CYS A CA 1
ATOM 1018 C C . CYS A 1 127 ? -14.928 -2.085 19.401 1.00 93.06 127 CYS A C 1
ATOM 1020 O O . CYS A 1 127 ? -14.998 -3.313 19.417 1.00 93.06 127 CYS A O 1
ATOM 1022 N N . VAL A 1 128 ? -13.760 -1.437 19.363 1.00 93.44 128 VAL A N 1
ATOM 1023 C CA . VAL A 1 128 ? -12.452 -2.114 19.342 1.00 93.44 128 VAL A CA 1
ATOM 1024 C C . VAL A 1 128 ? -12.243 -2.958 20.604 1.00 93.44 128 VAL A C 1
ATOM 1026 O O . VAL A 1 128 ? -11.792 -4.102 20.522 1.00 93.44 128 VAL A O 1
ATOM 1029 N N . LYS A 1 129 ? -12.594 -2.433 21.784 1.00 93.12 129 LYS A N 1
ATOM 1030 C CA . LYS A 1 129 ? -12.510 -3.165 23.061 1.00 93.12 129 LYS A CA 1
ATOM 1031 C C . LYS A 1 129 ? -13.448 -4.368 23.111 1.00 93.12 129 LYS A C 1
ATOM 1033 O O . LYS A 1 129 ? -13.037 -5.429 23.570 1.00 93.12 129 LYS A O 1
ATOM 1038 N N . ILE A 1 130 ? -14.677 -4.219 22.617 1.00 92.31 130 ILE A N 1
ATOM 1039 C CA . ILE A 1 130 ? -15.657 -5.309 22.534 1.00 92.31 130 ILE A CA 1
ATOM 1040 C C . ILE A 1 130 ? -15.172 -6.397 21.569 1.00 92.31 130 ILE A C 1
ATOM 1042 O O . ILE A 1 130 ? -15.160 -7.561 21.946 1.00 92.31 130 ILE A O 1
ATOM 1046 N N . GLN A 1 131 ? -14.721 -6.027 20.366 1.00 93.19 131 GLN A N 1
ATOM 1047 C CA . GLN A 1 131 ? -14.259 -6.970 19.337 1.00 93.19 131 GLN A CA 1
ATOM 1048 C C . GLN A 1 131 ? -1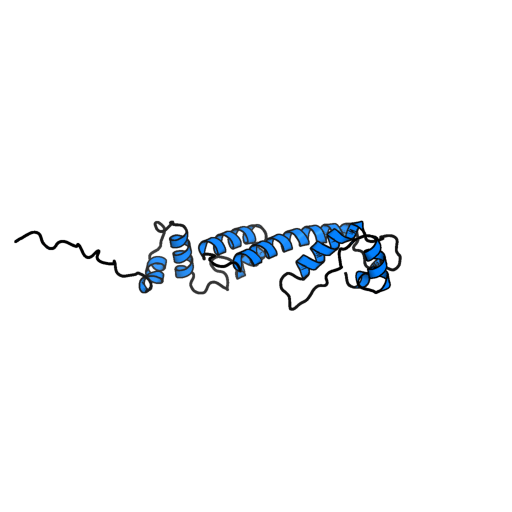2.956 -7.695 19.696 1.00 93.19 131 GLN A C 1
ATOM 1050 O O . GLN A 1 131 ? -12.685 -8.756 19.149 1.00 93.19 131 GLN A O 1
ATOM 1055 N N . SER A 1 132 ? -12.151 -7.133 20.600 1.00 90.38 132 SER A N 1
ATOM 1056 C CA . SER A 1 132 ? -10.901 -7.744 21.072 1.00 90.38 132 SER A CA 1
ATOM 1057 C C . SER A 1 132 ? -11.041 -8.514 22.389 1.00 90.38 132 SER A C 1
ATOM 1059 O O . SER A 1 132 ? -10.024 -8.824 23.009 1.00 90.38 132 SER A O 1
ATOM 1061 N N . ASP A 1 133 ? -12.272 -8.768 22.850 1.00 86.62 133 ASP A N 1
ATOM 1062 C CA . ASP A 1 133 ? -12.598 -9.386 24.147 1.00 86.62 133 ASP A CA 1
ATOM 1063 C C . ASP A 1 133 ? -11.983 -8.663 25.365 1.00 86.62 133 ASP A C 1
ATOM 1065 O O . ASP A 1 133 ? -11.832 -9.208 26.459 1.00 86.62 133 ASP A O 1
ATOM 1069 N N . LYS A 1 134 ? -11.670 -7.372 25.210 1.00 78.75 134 LYS A N 1
ATOM 1070 C CA . LYS A 1 134 ? -11.106 -6.489 26.241 1.00 78.75 134 LYS A CA 1
ATOM 1071 C C . LYS A 1 134 ? -12.163 -5.513 26.752 1.00 78.75 134 LYS A C 1
ATOM 1073 O O . LYS A 1 134 ? -11.942 -4.304 26.782 1.00 78.75 134 LYS A O 1
ATOM 1078 N N . GLN A 1 135 ? -13.309 -6.029 27.194 1.00 66.69 135 GLN A N 1
ATOM 1079 C CA . GLN A 1 135 ? -14.416 -5.208 27.716 1.00 66.69 135 GLN A CA 1
ATOM 1080 C C . GLN A 1 135 ? -14.146 -4.650 29.128 1.00 66.69 135 GLN A C 1
ATOM 1082 O O . GLN A 1 135 ? -14.678 -3.607 29.508 1.00 66.69 135 GLN A O 1
ATOM 1087 N N . ASN A 1 136 ? -13.281 -5.312 29.905 1.00 63.50 136 ASN A N 1
ATOM 1088 C CA . ASN A 1 136 ? -12.975 -4.936 31.290 1.00 63.50 136 ASN A CA 1
ATOM 1089 C C . ASN A 1 136 ? -12.372 -3.513 31.471 1.00 63.50 136 ASN A C 1
ATOM 1091 O O . ASN A 1 136 ? -12.669 -2.876 32.478 1.00 63.50 136 ASN A O 1
ATOM 1095 N N . PRO A 1 137 ? -11.594 -2.951 30.519 1.00 79.75 137 PRO A N 1
ATOM 1096 C CA . PRO A 1 137 ? -11.151 -1.549 30.557 1.00 79.75 137 PRO A CA 1
ATOM 1097 C C . PRO A 1 137 ? -12.116 -0.523 29.920 1.00 79.75 137 PRO A C 1
ATOM 1099 O O . PRO A 1 137 ? -11.663 0.563 29.543 1.00 79.75 137 PRO A O 1
ATOM 1102 N N . MET A 1 138 ? -13.413 -0.814 29.737 1.00 88.25 138 MET A N 1
ATOM 1103 C C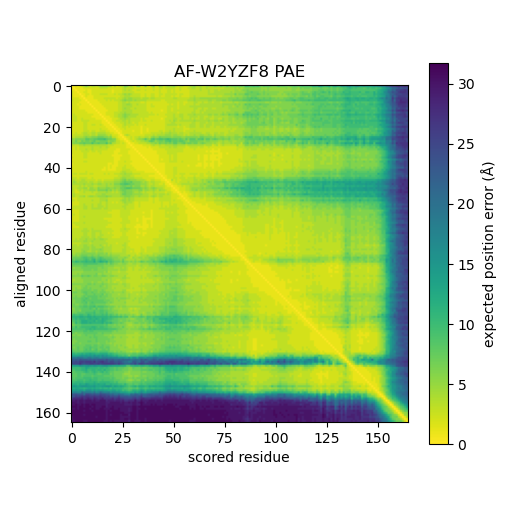A . MET A 1 138 ? -14.339 0.183 29.172 1.00 88.25 138 MET A CA 1
ATOM 1104 C C . MET A 1 138 ? -14.664 1.320 30.156 1.00 88.25 138 MET A C 1
ATOM 1106 O O . MET A 1 138 ? -15.154 1.086 31.267 1.00 88.25 138 MET A O 1
ATOM 1110 N N . SER A 1 139 ? -14.445 2.560 29.717 1.00 91.75 139 SER A N 1
ATOM 1111 C CA . SER A 1 139 ? -14.755 3.788 30.446 1.00 91.75 139 SER A CA 1
ATOM 1112 C C . SER A 1 139 ? -16.267 4.033 30.534 1.00 91.75 139 SER A C 1
ATOM 1114 O O . SER A 1 139 ? -17.076 3.394 29.856 1.00 91.75 139 SER A O 1
ATOM 1116 N N . ARG A 1 140 ? -16.680 4.986 31.379 1.00 93.31 140 ARG A N 1
ATOM 1117 C CA . ARG A 1 140 ? -18.094 5.377 31.488 1.00 93.31 140 ARG A CA 1
ATOM 1118 C C . ARG A 1 140 ? -18.609 5.991 30.181 1.00 93.31 140 ARG A C 1
ATOM 1120 O O . ARG A 1 140 ? -19.750 5.735 29.811 1.00 93.31 140 ARG A O 1
ATOM 1127 N N . GLN A 1 141 ? -17.773 6.767 29.496 1.00 94.19 141 GLN A N 1
ATOM 1128 C CA . GLN A 1 141 ? -18.069 7.409 28.217 1.00 94.19 141 GLN A CA 1
ATOM 1129 C C . GLN A 1 141 ? -18.240 6.368 27.109 1.00 94.19 141 GLN A C 1
ATOM 1131 O O . GLN A 1 141 ? -19.232 6.402 26.389 1.00 94.19 141 GLN A O 1
ATOM 1136 N N . GLU A 1 142 ? -17.342 5.385 27.044 1.00 94.06 142 GLU A N 1
ATOM 1137 C CA . GLU A 1 142 ? -17.418 4.266 26.098 1.00 94.06 142 GLU A CA 1
ATOM 1138 C C . GLU A 1 142 ? -18.692 3.434 26.317 1.00 94.06 142 GLU A C 1
ATOM 1140 O O . GLU A 1 142 ? -19.421 3.134 25.373 1.00 94.06 142 GLU A O 1
ATOM 1145 N N . LYS A 1 143 ? -19.027 3.122 27.578 1.00 92.81 143 LYS A N 1
ATOM 1146 C CA . LYS A 1 143 ? -20.282 2.431 27.926 1.00 92.81 143 LYS A CA 1
ATOM 1147 C C . LYS A 1 143 ? -21.516 3.239 27.522 1.00 92.81 143 LYS A C 1
ATOM 1149 O O . LYS A 1 143 ? -22.449 2.676 26.955 1.00 92.81 143 LYS A O 1
ATOM 1154 N N . ALA A 1 144 ? -21.519 4.545 27.786 1.00 94.31 144 ALA A N 1
ATOM 1155 C CA . ALA A 1 144 ? -22.612 5.431 27.395 1.00 94.31 144 ALA A CA 1
ATOM 1156 C C . ALA A 1 144 ? -22.763 5.515 25.865 1.00 94.31 144 ALA A C 1
ATOM 1158 O O . ALA A 1 144 ? -23.880 5.468 25.355 1.00 94.31 144 ALA A O 1
ATOM 1159 N N . ALA A 1 145 ? -21.653 5.559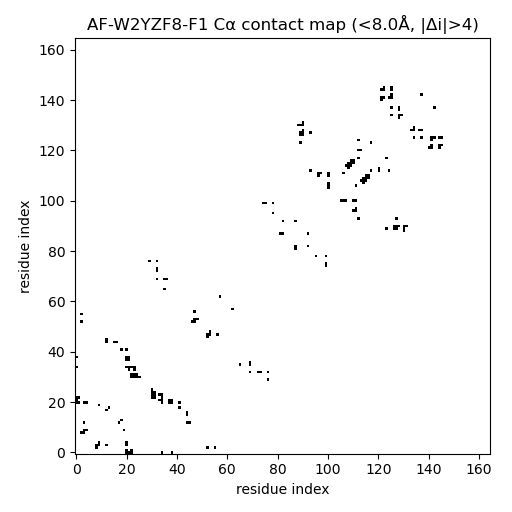 25.122 1.00 94.69 145 ALA A N 1
ATOM 1160 C CA . ALA A 1 145 ? -21.654 5.612 23.661 1.00 94.69 145 ALA A CA 1
ATOM 1161 C C . ALA A 1 145 ? -22.257 4.347 23.018 1.00 94.69 145 ALA A C 1
ATOM 1163 O O . ALA A 1 145 ? -22.931 4.431 21.988 1.00 94.69 145 ALA A O 1
ATOM 1164 N N . CYS A 1 146 ? -22.070 3.179 23.640 1.00 92.88 146 CYS A N 1
ATOM 1165 C CA . CYS A 1 146 ? -22.647 1.916 23.176 1.00 92.88 146 CYS A CA 1
ATOM 1166 C C . CYS A 1 146 ? -24.071 1.643 23.682 1.00 92.88 146 CYS A C 1
ATOM 1168 O O . CYS A 1 146 ? -24.712 0.723 23.177 1.00 92.88 146 CYS A O 1
ATOM 1170 N N . GLN A 1 147 ? -24.585 2.418 24.642 1.00 91.81 147 GLN A N 1
ATOM 1171 C CA . GLN A 1 147 ? -25.817 2.099 25.375 1.00 91.81 147 GLN A CA 1
ATOM 1172 C C . GLN A 1 147 ? -27.018 1.822 24.459 1.00 91.81 147 GLN A C 1
ATOM 1174 O O . GLN A 1 147 ? -27.743 0.856 24.674 1.00 91.81 147 GLN A O 1
ATOM 1179 N N . ARG A 1 148 ? -27.197 2.620 23.400 1.00 91.25 148 ARG A N 1
ATOM 1180 C CA . ARG A 1 148 ? -28.315 2.473 22.448 1.00 91.25 148 ARG A CA 1
ATOM 1181 C C . ARG A 1 148 ? -28.279 1.192 21.604 1.00 91.25 148 ARG A C 1
ATOM 1183 O O . ARG A 1 148 ? -29.245 0.905 20.910 1.00 91.25 148 ARG A O 1
ATOM 1190 N N . PHE A 1 149 ? -27.151 0.484 21.593 1.00 90.69 149 PHE A N 1
ATOM 1191 C CA . PHE A 1 149 ? -26.935 -0.724 20.794 1.00 90.69 149 PHE A CA 1
ATOM 1192 C C . PHE A 1 149 ? -27.011 -2.009 21.623 1.00 90.69 149 PHE A C 1
ATOM 1194 O O . PHE A 1 149 ? -26.898 -3.101 21.064 1.00 90.69 149 PHE A O 1
ATOM 1201 N N . LEU A 1 150 ? -27.178 -1.896 22.944 1.00 87.69 150 LEU A N 1
ATOM 1202 C CA . LEU A 1 150 ? -27.366 -3.050 23.812 1.00 87.69 150 LEU A CA 1
ATOM 1203 C C . LEU A 1 150 ? -28.688 -3.734 23.456 1.00 87.69 150 LEU A C 1
ATOM 1205 O O . LEU A 1 150 ? -29.723 -3.081 23.327 1.00 87.69 150 LEU A O 1
ATOM 1209 N N . ARG A 1 151 ? -28.648 -5.056 23.281 1.00 85.56 151 ARG A N 1
ATOM 1210 C CA . ARG A 1 151 ? -29.870 -5.854 23.185 1.00 85.56 151 ARG A CA 1
ATOM 1211 C C . ARG A 1 151 ? -30.401 -6.103 24.585 1.00 85.56 151 ARG A C 1
ATOM 1213 O O . ARG A 1 151 ? -29.621 -6.404 25.488 1.00 85.56 151 ARG A O 1
ATOM 1220 N N . GLU A 1 152 ? -31.720 -6.036 24.726 1.00 81.38 152 GLU A N 1
ATOM 1221 C CA . GLU A 1 152 ? -32.388 -6.578 25.904 1.00 81.38 152 GLU A CA 1
ATOM 1222 C C . GLU A 1 152 ? -31.996 -8.054 26.061 1.00 81.38 152 GLU A C 1
ATOM 1224 O O . GLU A 1 152 ? -31.919 -8.771 25.051 1.00 81.38 152 GLU A O 1
ATOM 1229 N N . PRO A 1 153 ? -31.716 -8.521 27.289 1.00 76.06 153 PRO A N 1
ATOM 1230 C CA . PRO A 1 153 ? -31.445 -9.928 27.518 1.00 76.06 153 PRO A CA 1
ATOM 1231 C C . PRO A 1 153 ? -32.641 -10.729 27.003 1.00 76.06 153 PRO A C 1
ATOM 1233 O O . PRO A 1 153 ? -33.780 -10.507 27.416 1.00 76.06 153 PRO A O 1
ATOM 1236 N N . GLN A 1 154 ? -3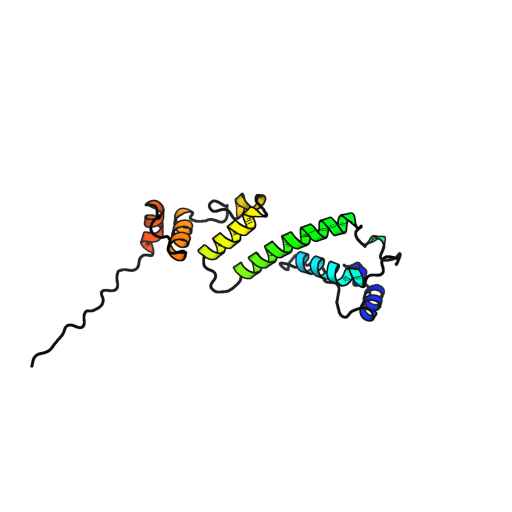2.395 -11.641 26.058 1.00 58.34 154 GLN A N 1
ATOM 1237 C CA . GLN A 1 154 ? -33.405 -12.624 25.696 1.00 58.34 154 GLN A CA 1
ATOM 1238 C C . GLN A 1 154 ? -33.653 -13.451 26.952 1.00 58.34 154 GLN A C 1
ATOM 1240 O O . GLN A 1 154 ? -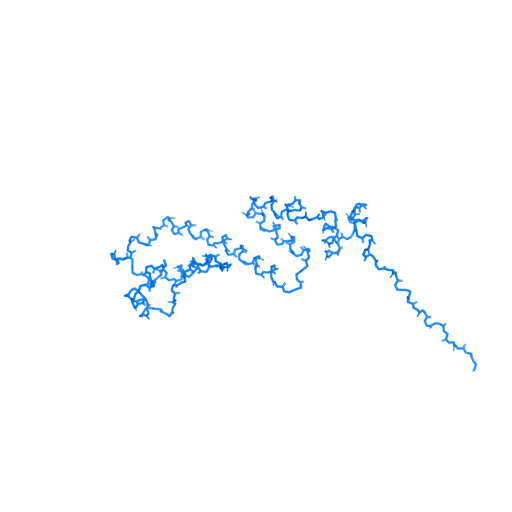32.795 -14.234 27.350 1.00 58.34 154 GLN A O 1
ATOM 1245 N N . ASN A 1 155 ? -34.799 -13.238 27.601 1.00 54.56 155 ASN A N 1
ATOM 1246 C CA . ASN A 1 155 ? -35.289 -14.163 28.608 1.00 54.56 155 ASN A CA 1
ATOM 1247 C C . ASN A 1 155 ? -35.366 -15.525 27.919 1.00 54.56 155 ASN A C 1
ATOM 1249 O O . ASN A 1 155 ? -36.219 -15.723 27.050 1.00 54.56 155 ASN A O 1
ATOM 1253 N N . GLU A 1 156 ? -34.451 -16.433 28.261 1.00 52.62 156 GLU A N 1
ATOM 1254 C CA . GLU A 1 156 ? -34.630 -17.849 27.985 1.00 52.62 156 GLU A CA 1
ATOM 1255 C C . GLU A 1 156 ? -36.000 -18.200 28.554 1.00 52.62 156 GLU A C 1
ATOM 1257 O O . GLU A 1 156 ? -36.225 -18.150 29.766 1.00 52.62 156 GLU A O 1
ATOM 1262 N N . VAL A 1 157 ? -36.964 -18.427 27.662 1.00 50.12 157 VAL A N 1
ATOM 1263 C CA . VAL A 1 157 ? -38.291 -18.874 28.052 1.00 50.12 157 VAL A CA 1
ATOM 1264 C C . VAL A 1 157 ? -38.063 -20.255 28.638 1.00 50.12 157 VAL A C 1
ATOM 1266 O O . VAL A 1 157 ? -37.882 -21.229 27.912 1.00 50.12 157 VAL A O 1
ATOM 1269 N N . ASN A 1 158 ? -37.967 -20.301 29.963 1.00 46.28 158 ASN A N 1
ATOM 1270 C CA . ASN A 1 158 ? -37.851 -21.521 30.728 1.00 46.28 158 ASN A CA 1
ATOM 1271 C C . ASN A 1 158 ? -39.075 -22.361 30.348 1.00 46.28 158 ASN A C 1
ATOM 1273 O O . ASN A 1 158 ? -40.201 -22.030 30.724 1.00 46.28 158 ASN A O 1
ATOM 1277 N N . LEU A 1 159 ? -38.869 -23.406 29.544 1.00 50.00 159 LEU A N 1
ATOM 1278 C CA . LEU A 1 159 ? -39.854 -24.453 29.286 1.00 50.00 159 LEU A CA 1
ATOM 1279 C C . LEU A 1 159 ? -40.030 -25.246 30.588 1.00 50.00 159 LEU A C 1
ATOM 1281 O O . LEU A 1 159 ? -39.583 -26.380 30.725 1.00 50.00 159 LEU A O 1
ATOM 1285 N N . GLN A 1 160 ? -40.650 -24.614 31.580 1.00 50.16 160 GLN A N 1
ATOM 1286 C CA . GLN A 1 160 ? -41.223 -25.270 32.741 1.00 50.16 160 GLN A CA 1
ATOM 1287 C C . GLN A 1 160 ? -42.741 -25.168 32.625 1.00 50.16 160 GLN A C 1
ATOM 1289 O O . GLN A 1 160 ? -43.366 -24.191 33.021 1.00 50.16 160 GLN A O 1
ATOM 1294 N N . GLY A 1 161 ? -43.306 -26.215 32.040 1.00 41.59 161 GLY A N 1
ATOM 1295 C CA . GLY A 1 161 ? -44.727 -26.530 32.014 1.00 41.59 161 GLY A CA 1
ATOM 1296 C C . GLY A 1 161 ? -44.908 -27.755 31.116 1.00 41.59 161 GLY A C 1
ATOM 1297 O O . GLY A 1 161 ? -44.483 -27.727 29.970 1.00 41.59 161 GLY A O 1
ATOM 1298 N N . SER A 1 162 ? -45.446 -28.893 31.535 1.00 40.81 162 SER A N 1
ATOM 1299 C CA . SER A 1 162 ? -46.065 -29.267 32.800 1.00 40.81 162 SER A CA 1
ATOM 1300 C C . SER A 1 162 ? -46.075 -30.795 32.827 1.00 40.81 162 SER A C 1
ATOM 1302 O O . SER A 1 162 ? -46.619 -31.421 31.920 1.00 40.81 162 SER A O 1
ATOM 1304 N N . SER A 1 163 ? -45.487 -31.403 33.852 1.00 47.66 163 SER A N 1
ATOM 1305 C CA . SER A 1 163 ? -45.940 -32.719 34.310 1.00 47.66 163 SER A CA 1
ATOM 1306 C C . SER A 1 163 ? -47.214 -32.495 35.128 1.00 47.66 163 SER A C 1
ATOM 1308 O O . SER A 1 163 ? -47.217 -31.545 35.910 1.00 47.66 163 SER A O 1
ATOM 1310 N N . GLN A 1 164 ? -48.203 -33.395 35.002 1.00 42.44 164 GLN A N 1
ATOM 1311 C CA . GLN A 1 164 ? -49.565 -33.437 35.600 1.00 42.44 164 GLN A CA 1
ATOM 1312 C C . GLN A 1 164 ? -50.644 -33.070 34.562 1.00 42.44 164 GLN A C 1
ATOM 1314 O O . GLN A 1 164 ? -50.607 -31.966 34.035 1.00 42.44 164 GLN A O 1
ATOM 1319 N N . GLN A 1 165 ? -51.616 -33.912 34.193 1.00 40.78 165 GLN A N 1
ATOM 1320 C CA . GLN A 1 165 ? -52.113 -35.226 34.641 1.00 40.78 165 GLN A CA 1
ATOM 1321 C C . GLN A 1 165 ? -52.564 -36.025 33.412 1.00 40.78 165 GLN A C 1
ATOM 1323 O O . GLN A 1 165 ? -52.968 -35.378 32.420 1.00 40.78 165 GLN A O 1
#

pLDDT: mean 88.98, std 12.41, range [40.78, 97.62]

Organism: NCBI:txid1317064

Sequence (165 aa):
MVRLRTLNESAKLRFKTKLRPVLRQDTRRGSTFKMLHHYFNLLEFIDRDDENLAEFIPSASENKKLKVLLTTLELIQSVSMQLQSDGVTLWEICVLFDALLKEMPALKRYLGATGSIVASPDFESACVKIQSDKQNPMSRQEKAACQRFLREPQNEVNLQGSSQQ